Protein AF-A0A6I5CA03-F1 (afdb_monomer)

Mean predicted aligned error: 12.81 Å

Solvent-accessible surface area (backbone atoms only — not comparable to full-atom values): 10092 Å² total; per-residue (Å²): 131,86,70,69,49,75,46,80,47,76,53,91,91,43,45,35,36,42,37,42,28,64,64,43,80,39,74,43,97,69,76,87,62,71,42,74,46,70,60,47,32,41,37,29,36,58,37,79,89,78,72,41,78,41,85,72,49,62,49,60,64,62,53,50,51,53,51,32,63,66,67,71,47,54,70,70,59,46,49,73,70,71,45,64,59,92,66,56,54,62,50,55,77,68,43,54,72,65,63,46,48,59,50,52,32,66,69,70,59,40,55,67,54,54,52,50,50,51,54,50,52,52,50,50,53,52,50,56,49,52,48,24,52,51,39,46,51,50,50,57,51,49,54,54,50,32,70,74,53,42,94,78,36,69,80,79,99,71,57,62,69,47,93,58,44,70,60,53,64,75,74,74

Foldseek 3Di:
DFDKDWDFDAFPNWTKIKIKGDWDWDADPDDGDTDIDHIWIWMWTQDPVVRDIDTDDTDPVVVQVVVCVRQVHHPVLCCQPVVDPPPNVVVQVVDDPVVVVVNVCNNVVVVVVVVVVVVVVVVVVVVLVVQLVVLVVLVVVLVVVCVVCPPVDDQDPDHRSPPCSVVRSVVD

Radius of gyration: 33.6 Å; Cα contacts (8 Å, |Δi|>4): 175; chains: 1; bounding box: 64×42×106 Å

Sequence (172 aa):
TRTQVTLDVTVAGRRLEITRLPPWERPKKRGTGTTVDKAQTWLREYDATAGAWKDLSRSHQEIGEEITQLLGMSREQFCQVVLLPQGEFARFLRADAEARGKLLGRLFDTQRFADVERRLADRRRATEAQVREGDAALLADAHRMQQAAGDAMELPALAPGDPDLAEAVLTA

Structure (mmCIF, N/CA/C/O backbone):
data_AF-A0A6I5CA03-F1
#
_entry.id   AF-A0A6I5CA03-F1
#
loop_
_atom_site.group_PDB
_atom_site.id
_atom_site.type_symbol
_atom_site.label_atom_id
_atom_site.label_alt_id
_atom_site.label_comp_id
_atom_site.label_asym_id
_atom_site.label_entity_id
_atom_site.label_seq_id
_atom_site.pdbx_PDB_ins_code
_atom_site.Cartn_x
_atom_site.Cartn_y
_atom_site.Cartn_z
_atom_site.occupancy
_atom_site.B_iso_or_equiv
_atom_site.auth_seq_id
_atom_site.auth_comp_id
_atom_site.auth_asym_id
_atom_site.auth_atom_id
_atom_site.pdbx_PDB_model_num
ATOM 1 N N . THR A 1 1 ? -18.493 6.222 32.888 1.00 69.00 1 THR A N 1
ATOM 2 C CA . THR A 1 1 ? -18.517 5.076 31.955 1.00 69.00 1 THR A CA 1
ATOM 3 C C . THR A 1 1 ? -17.205 5.042 31.210 1.00 69.00 1 THR A C 1
ATOM 5 O O . THR A 1 1 ? -16.731 6.110 30.843 1.00 69.00 1 THR A O 1
ATOM 8 N N . ARG A 1 2 ? -16.574 3.875 31.052 1.00 84.50 2 ARG A N 1
ATOM 9 C CA . ARG A 1 2 ? -15.318 3.766 30.295 1.00 84.50 2 ARG A CA 1
ATOM 10 C C . ARG A 1 2 ? -15.613 3.995 28.810 1.00 84.50 2 ARG A C 1
ATOM 12 O O . ARG A 1 2 ? -16.530 3.373 28.283 1.00 84.50 2 ARG A O 1
ATOM 19 N N . THR A 1 3 ? -14.865 4.880 28.157 1.00 92.75 3 THR A N 1
ATOM 20 C CA . THR A 1 3 ? -14.988 5.104 26.710 1.00 92.75 3 THR A CA 1
ATOM 21 C C . THR A 1 3 ? -14.532 3.854 25.966 1.00 92.75 3 THR A C 1
ATOM 23 O O . THR A 1 3 ? -13.472 3.310 26.276 1.00 92.75 3 THR A O 1
ATOM 26 N N . GLN A 1 4 ? -15.316 3.397 24.995 1.00 94.94 4 GLN A N 1
ATOM 27 C CA . GLN A 1 4 ? -14.945 2.307 24.096 1.00 94.94 4 GLN A CA 1
ATOM 28 C C . GLN A 1 4 ? -15.594 2.506 22.727 1.00 94.94 4 GLN A C 1
ATOM 30 O O . GLN A 1 4 ? -16.654 3.123 22.628 1.00 94.94 4 GLN A O 1
ATOM 35 N N . VAL A 1 5 ? -14.959 1.964 21.693 1.00 96.50 5 VAL A N 1
ATOM 36 C CA . VAL A 1 5 ? -15.498 1.887 20.332 1.00 96.50 5 VAL A CA 1
ATOM 37 C C . VAL A 1 5 ? -15.447 0.430 19.897 1.00 96.50 5 VAL A C 1
ATOM 39 O O . VAL A 1 5 ? -14.405 -0.209 20.044 1.00 96.50 5 VAL A O 1
ATOM 42 N N . THR A 1 6 ? -16.552 -0.070 19.355 1.00 97.06 6 THR A N 1
ATOM 43 C CA . THR A 1 6 ? -16.668 -1.425 18.810 1.00 97.06 6 THR A CA 1
ATOM 44 C C . THR A 1 6 ? -17.137 -1.320 17.365 1.00 97.06 6 THR A C 1
ATOM 46 O O . THR A 1 6 ? -18.104 -0.615 17.082 1.00 97.06 6 THR A O 1
ATOM 49 N N . LEU A 1 7 ? -16.428 -1.989 16.462 1.00 96.44 7 LEU A N 1
ATOM 50 C CA . LEU A 1 7 ? -16.714 -2.044 15.033 1.00 96.44 7 LEU A CA 1
ATOM 51 C C . LEU A 1 7 ? -16.967 -3.500 14.636 1.00 96.44 7 LEU A C 1
ATOM 53 O O . LEU A 1 7 ? -16.054 -4.311 14.754 1.00 96.44 7 LEU A O 1
ATOM 57 N N . ASP A 1 8 ? -18.172 -3.802 14.152 1.00 97.06 8 ASP A N 1
ATOM 58 C CA . ASP A 1 8 ? -18.504 -5.047 13.441 1.00 97.06 8 ASP A CA 1
ATOM 59 C C . ASP A 1 8 ? -18.352 -4.781 11.938 1.00 97.06 8 ASP A C 1
ATOM 61 O O . ASP A 1 8 ? -18.950 -3.842 11.404 1.00 97.06 8 ASP A O 1
ATOM 65 N N . VAL A 1 9 ? -17.493 -5.546 11.270 1.00 94.94 9 VAL A N 1
ATOM 66 C CA . VAL A 1 9 ? -17.139 -5.349 9.862 1.00 94.94 9 VAL A CA 1
ATOM 67 C C . VAL A 1 9 ? -16.988 -6.686 9.154 1.00 94.94 9 VAL A C 1
ATOM 69 O O . VAL A 1 9 ? -16.476 -7.648 9.715 1.00 94.94 9 VAL A O 1
ATOM 72 N N . THR A 1 10 ? -17.400 -6.744 7.889 1.00 96.06 10 THR A N 1
ATOM 73 C CA . THR A 1 10 ? -17.078 -7.869 7.004 1.00 96.06 10 THR A CA 1
ATOM 74 C C . THR A 1 10 ? -16.069 -7.420 5.958 1.00 96.06 10 THR A C 1
ATOM 76 O O . THR A 1 10 ? -16.327 -6.477 5.214 1.00 96.06 10 THR A O 1
ATOM 79 N N . VAL A 1 11 ? -14.916 -8.084 5.906 1.00 92.75 11 VAL A N 1
ATOM 80 C CA . VAL A 1 11 ? -13.814 -7.778 4.985 1.00 92.75 11 VAL A CA 1
ATOM 81 C C . VAL A 1 11 ? -13.178 -9.077 4.507 1.00 92.75 11 VAL A C 1
ATOM 83 O O . VAL A 1 11 ? -13.014 -10.009 5.287 1.00 92.75 11 VAL A O 1
ATOM 86 N N . ALA A 1 12 ? -12.867 -9.164 3.211 1.00 89.44 12 ALA A N 1
ATOM 87 C CA . ALA A 1 12 ? -12.286 -10.362 2.595 1.00 89.44 12 ALA A CA 1
ATOM 88 C C . ALA A 1 12 ? -13.046 -11.671 2.933 1.00 89.44 12 ALA A C 1
ATOM 90 O O . ALA A 1 12 ? -12.443 -12.719 3.141 1.00 89.44 12 ALA A O 1
ATOM 91 N N . GLY A 1 13 ? -14.382 -11.602 3.029 1.00 93.06 13 GLY A N 1
ATOM 92 C CA . GLY A 1 13 ? -15.242 -12.748 3.361 1.00 93.06 13 GLY A CA 1
ATOM 93 C C . GLY A 1 13 ? -15.278 -13.140 4.844 1.00 93.06 13 GLY A C 1
ATOM 94 O O . GLY A 1 13 ? -15.989 -14.077 5.197 1.00 93.06 13 GLY A O 1
ATOM 95 N N . ARG A 1 14 ? -14.564 -12.424 5.719 1.00 95.50 14 ARG A N 1
ATOM 96 C CA . ARG A 1 14 ? -14.507 -12.670 7.165 1.00 95.50 14 ARG A CA 1
ATOM 97 C C . ARG A 1 14 ? -15.292 -11.606 7.911 1.00 95.50 14 ARG A C 1
ATOM 99 O O . ARG A 1 14 ? -15.136 -10.418 7.627 1.00 95.50 14 ARG A O 1
ATOM 106 N N . ARG A 1 15 ? -16.120 -12.013 8.874 1.00 97.56 15 ARG A N 1
ATOM 107 C CA . ARG A 1 15 ? -16.852 -11.090 9.749 1.00 97.56 15 ARG A CA 1
ATOM 108 C C . ARG A 1 15 ? -16.113 -10.951 11.073 1.00 97.56 15 ARG A C 1
ATOM 110 O O . ARG A 1 15 ? -15.957 -11.922 11.808 1.00 97.56 15 ARG A O 1
ATOM 117 N N . LEU A 1 16 ? -15.656 -9.742 11.358 1.00 98.00 16 LEU A N 1
ATOM 118 C CA . LEU A 1 16 ? -14.767 -9.411 12.460 1.00 98.00 16 LEU A CA 1
ATOM 119 C C . LEU A 1 16 ? -15.413 -8.375 13.375 1.00 98.00 16 LEU A C 1
ATOM 121 O O . LEU A 1 16 ? -16.121 -7.482 12.919 1.00 98.00 16 LEU A O 1
ATOM 125 N N . GLU A 1 17 ? -15.097 -8.456 14.661 1.00 98.19 17 GLU A N 1
ATOM 126 C CA . GLU A 1 17 ? -15.421 -7.429 15.638 1.00 98.19 17 GLU A CA 1
ATOM 127 C C . GLU A 1 17 ? -14.135 -6.907 16.278 1.00 98.19 17 GLU A C 1
ATOM 129 O O . GLU A 1 17 ? -13.343 -7.662 16.849 1.00 98.19 17 GLU A O 1
ATOM 134 N N . ILE A 1 18 ? -13.932 -5.596 16.183 1.00 97.88 18 ILE A N 1
ATOM 135 C CA . ILE A 1 18 ? -12.768 -4.902 16.725 1.00 97.88 18 ILE A CA 1
ATOM 136 C C . ILE A 1 18 ? -13.255 -3.973 17.825 1.00 97.88 18 ILE A C 1
ATOM 138 O O . ILE A 1 18 ? -14.008 -3.036 17.565 1.00 97.88 18 ILE A O 1
ATOM 142 N N . THR A 1 19 ? -12.783 -4.185 19.048 1.00 97.75 19 THR A N 1
ATOM 143 C CA . THR A 1 19 ? -13.072 -3.294 20.176 1.00 97.75 19 THR A CA 1
ATOM 144 C C . THR A 1 19 ? -11.800 -2.573 20.599 1.00 97.75 19 THR A C 1
ATOM 146 O O . THR A 1 19 ? -10.769 -3.204 20.836 1.00 97.75 19 THR A O 1
ATOM 149 N N . ARG A 1 20 ? -11.857 -1.244 20.723 1.00 96.56 20 ARG A N 1
ATOM 150 C CA . ARG A 1 20 ? -10.762 -0.404 21.224 1.00 96.56 20 ARG A CA 1
ATOM 151 C C . ARG A 1 20 ? -11.216 0.398 22.428 1.00 96.56 20 ARG A C 1
ATOM 153 O O . ARG A 1 20 ? -12.235 1.085 22.394 1.00 96.56 20 ARG A O 1
ATOM 160 N N . LEU A 1 21 ? -10.404 0.343 23.476 1.00 95.62 21 LEU A N 1
ATOM 161 C CA . LEU A 1 21 ? -10.588 1.123 24.686 1.00 95.62 21 LEU A CA 1
ATOM 162 C C . LEU A 1 21 ? -9.360 2.023 24.860 1.00 95.62 21 LEU A C 1
ATOM 164 O O . LEU A 1 21 ? -8.256 1.486 25.000 1.00 95.62 21 LEU A O 1
ATOM 168 N N . PRO A 1 22 ? -9.505 3.361 24.850 1.00 94.88 22 PRO A N 1
ATOM 169 C CA . PRO A 1 22 ? -8.417 4.263 25.208 1.00 94.88 22 PRO A CA 1
ATOM 170 C C . PRO A 1 22 ? -7.965 4.050 26.665 1.00 94.88 22 PRO A C 1
ATOM 172 O O . PRO A 1 22 ? -8.675 3.411 27.458 1.00 94.88 22 PRO A O 1
ATOM 175 N N . PRO A 1 23 ? -6.780 4.570 27.036 1.00 93.38 23 PRO A N 1
ATOM 176 C CA . PRO A 1 23 ? -6.373 4.608 28.431 1.00 93.38 23 PRO A CA 1
ATOM 177 C C . PRO A 1 23 ? -7.376 5.430 29.247 1.00 93.38 23 PRO A C 1
ATOM 179 O O . PRO A 1 23 ? -7.924 6.422 28.764 1.00 93.38 23 PRO A O 1
ATOM 182 N N . TRP A 1 24 ? -7.639 4.995 30.476 1.00 91.88 24 TRP A N 1
ATOM 183 C CA . TRP A 1 24 ? -8.657 5.603 31.328 1.00 91.88 24 TRP A CA 1
ATOM 184 C C . TRP A 1 24 ? -8.165 5.733 32.765 1.00 91.88 24 TRP A C 1
ATOM 186 O O . TRP A 1 24 ? -7.704 4.762 33.363 1.00 91.88 24 TRP A O 1
ATOM 196 N N . GLU A 1 25 ? -8.292 6.931 33.329 1.00 91.38 25 GLU A N 1
ATOM 197 C CA . GLU A 1 25 ? -8.078 7.153 34.753 1.00 91.38 25 GLU A CA 1
ATOM 198 C C . GLU A 1 25 ? -9.302 6.719 35.548 1.00 91.38 25 GLU A C 1
ATOM 200 O O . GLU A 1 25 ? -10.404 7.244 35.377 1.00 91.38 25 GLU A O 1
ATOM 205 N N . ARG A 1 26 ? -9.092 5.778 36.465 1.00 88.69 26 ARG A N 1
ATOM 206 C CA . ARG A 1 26 ? -10.121 5.340 37.403 1.00 88.69 26 ARG A CA 1
ATOM 207 C C . ARG A 1 26 ? -9.662 5.505 38.847 1.00 88.69 26 ARG A C 1
ATOM 209 O O . ARG A 1 26 ? -8.467 5.406 39.128 1.00 88.69 26 ARG A O 1
ATOM 216 N N . PRO A 1 27 ? -10.587 5.672 39.800 1.00 89.50 27 PRO A N 1
ATOM 217 C CA . PRO A 1 27 ? -10.259 5.584 41.216 1.00 89.50 27 PRO A CA 1
ATOM 218 C C . PRO A 1 27 ? -9.587 4.247 41.562 1.00 89.50 27 PRO A C 1
ATOM 220 O O . PRO A 1 27 ? -9.916 3.186 41.006 1.00 89.50 27 PRO A O 1
ATOM 223 N N . LYS A 1 28 ? -8.628 4.281 42.491 1.00 89.38 28 LYS A N 1
ATOM 224 C CA . LYS A 1 28 ? -8.001 3.059 43.006 1.00 89.38 28 LYS A CA 1
ATOM 225 C C . LYS A 1 28 ? -9.034 2.203 43.747 1.00 89.38 28 LYS A C 1
ATOM 227 O O . LYS A 1 28 ? -9.930 2.716 44.404 1.00 89.38 28 LYS A O 1
ATOM 232 N N . LYS A 1 29 ? -8.880 0.872 43.680 1.00 85.44 29 LYS A N 1
ATOM 233 C CA . LYS A 1 29 ? -9.729 -0.065 44.448 1.00 85.44 29 LYS A CA 1
ATOM 234 C C . LYS A 1 29 ? -9.479 0.024 45.963 1.00 85.44 29 LYS A C 1
ATOM 236 O O . LYS A 1 29 ? -10.330 -0.392 46.737 1.00 85.44 29 LYS A O 1
ATOM 241 N N . ARG A 1 30 ? -8.298 0.500 46.374 1.00 87.38 30 ARG A N 1
ATOM 242 C CA . ARG A 1 30 ? -7.876 0.699 47.769 1.00 87.38 30 ARG A CA 1
ATOM 243 C C . ARG A 1 30 ? -7.029 1.973 47.866 1.00 87.38 30 ARG A C 1
ATOM 245 O O . ARG A 1 30 ? -6.184 2.193 46.997 1.00 87.38 30 ARG A O 1
ATOM 252 N N . GLY A 1 31 ? -7.227 2.757 48.926 1.00 88.56 31 GLY A N 1
ATOM 253 C CA . GLY A 1 31 ? -6.544 4.038 49.153 1.00 88.56 31 GLY A CA 1
ATOM 254 C C . GLY A 1 31 ? -7.160 5.220 48.392 1.00 88.56 31 GLY A C 1
ATOM 255 O O . GLY A 1 31 ? -8.192 5.077 47.741 1.00 88.56 31 GLY A O 1
ATOM 256 N N . THR A 1 32 ? -6.522 6.389 48.484 1.00 85.56 32 THR A N 1
ATOM 257 C CA . THR A 1 32 ? -6.929 7.626 47.796 1.00 85.56 32 THR A CA 1
ATOM 258 C C . THR A 1 32 ? -6.177 7.815 46.466 1.00 85.56 32 THR A C 1
ATOM 260 O O . THR A 1 32 ? -5.080 7.282 46.259 1.00 85.56 32 THR A O 1
ATOM 263 N N . GLY A 1 33 ? -6.781 8.560 45.534 1.00 91.00 33 GLY A N 1
ATOM 264 C CA . GLY A 1 33 ? -6.214 8.882 44.216 1.00 91.00 33 GLY A CA 1
ATOM 265 C C . GLY A 1 33 ? -6.685 7.986 43.060 1.00 91.00 33 GLY A C 1
ATOM 266 O O . GLY A 1 33 ? -7.539 7.108 43.219 1.00 91.00 33 GLY A O 1
ATOM 267 N N . THR A 1 34 ? -6.116 8.219 41.874 1.00 92.19 34 THR A N 1
ATOM 268 C CA . THR A 1 34 ? -6.460 7.535 40.616 1.00 92.19 34 THR A CA 1
ATOM 269 C C . THR A 1 34 ? -5.364 6.561 40.166 1.00 92.19 34 THR A C 1
ATOM 271 O O . THR A 1 34 ? -4.236 6.561 40.664 1.00 92.19 34 THR A O 1
ATOM 274 N N . THR A 1 35 ? -5.716 5.652 39.262 1.00 92.00 35 THR A N 1
ATOM 275 C CA . THR A 1 35 ? -4.806 4.749 38.554 1.00 92.00 35 THR A CA 1
ATOM 276 C C . THR A 1 35 ? -5.215 4.679 37.086 1.00 92.00 35 THR A C 1
ATOM 278 O O . THR A 1 35 ? -6.398 4.809 36.767 1.00 92.00 35 THR A O 1
ATOM 281 N N . VAL A 1 36 ? -4.239 4.4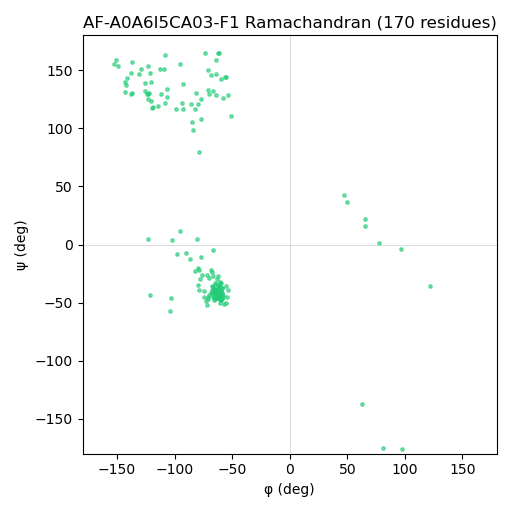97 36.198 1.00 91.69 36 VAL A N 1
ATOM 282 C CA . VAL A 1 36 ? -4.465 4.431 34.753 1.00 91.69 36 VAL A CA 1
ATOM 283 C C . VAL A 1 36 ? -4.662 2.978 34.343 1.00 91.69 36 VAL A C 1
ATOM 285 O O . VAL A 1 36 ? -3.740 2.165 34.431 1.00 91.69 36 VAL A O 1
ATOM 288 N N . ASP A 1 37 ? -5.846 2.663 33.837 1.00 91.00 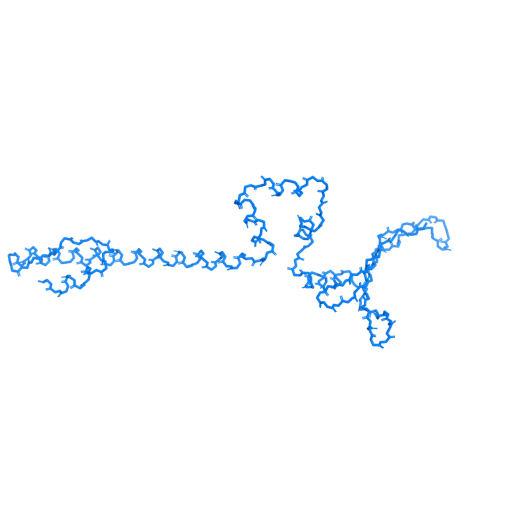37 ASP A N 1
ATOM 289 C CA . ASP A 1 37 ? -6.048 1.456 33.052 1.00 91.00 37 ASP A CA 1
ATOM 290 C C . ASP A 1 37 ? -5.474 1.700 31.649 1.00 91.00 37 ASP A C 1
ATOM 292 O O . ASP A 1 37 ? -5.832 2.668 30.973 1.00 91.00 37 ASP A O 1
ATOM 296 N N . LYS A 1 38 ? -4.564 0.826 31.205 1.00 93.12 38 LYS A N 1
ATOM 297 C CA . LYS A 1 38 ? -3.940 0.925 29.877 1.00 93.12 38 LYS A CA 1
ATOM 298 C C . LYS A 1 38 ? -4.972 0.754 28.757 1.00 93.12 38 LYS A C 1
ATOM 300 O O . LYS A 1 38 ? -6.033 0.148 28.946 1.00 93.12 38 LYS A O 1
ATOM 305 N N . ALA A 1 39 ? -4.612 1.252 27.575 1.00 94.94 39 ALA A N 1
ATOM 306 C CA . ALA A 1 39 ? -5.363 0.998 26.355 1.00 94.94 39 ALA A CA 1
ATOM 307 C C . ALA A 1 39 ? -5.507 -0.511 26.110 1.00 94.94 39 ALA A C 1
ATOM 309 O O . ALA A 1 39 ? -4.596 -1.286 26.407 1.00 94.94 39 ALA A O 1
ATOM 310 N N . GLN A 1 40 ? -6.652 -0.922 25.574 1.00 95.94 40 GLN A N 1
ATOM 311 C CA . GLN A 1 40 ? -6.924 -2.315 25.228 1.00 95.94 40 GLN A CA 1
ATOM 312 C C . GLN A 1 40 ? -7.470 -2.396 23.807 1.00 95.94 40 GLN A C 1
ATOM 314 O O . GLN A 1 40 ? -8.150 -1.487 23.327 1.00 95.94 40 GLN A O 1
ATOM 319 N N . THR A 1 41 ? -7.138 -3.477 23.113 1.00 97.69 41 THR A N 1
ATOM 320 C CA . THR A 1 41 ? -7.658 -3.782 21.781 1.00 97.69 41 THR A CA 1
ATOM 321 C C . THR A 1 41 ? -8.001 -5.256 21.744 1.00 97.69 41 THR A C 1
ATOM 323 O O . THR A 1 41 ? -7.183 -6.069 22.161 1.00 97.69 41 THR A O 1
ATOM 326 N N . TRP A 1 42 ? -9.200 -5.588 21.287 1.00 98.00 42 TRP A N 1
ATOM 327 C CA . TRP A 1 42 ? -9.674 -6.961 21.161 1.00 98.00 42 TRP A CA 1
ATOM 328 C C . TRP A 1 42 ? -10.143 -7.194 19.732 1.00 98.00 42 TRP A C 1
ATOM 330 O O . TRP A 1 42 ? -10.786 -6.318 19.150 1.00 98.00 42 TRP A O 1
ATOM 340 N N . LEU A 1 43 ? -9.819 -8.365 19.197 1.00 98.25 43 LEU A N 1
ATOM 341 C CA . LEU A 1 43 ? -10.264 -8.833 17.894 1.00 98.25 43 LEU A CA 1
ATOM 342 C C . LEU A 1 43 ? -10.987 -10.164 18.068 1.00 98.25 43 LEU A C 1
ATOM 344 O O . LEU A 1 43 ? -10.449 -11.088 18.687 1.00 98.25 43 LEU A O 1
ATOM 348 N N . ARG A 1 44 ? -12.188 -10.254 17.502 1.00 98.25 44 ARG A N 1
ATOM 349 C CA . ARG A 1 44 ? -12.997 -11.472 17.449 1.00 98.25 44 ARG A CA 1
ATOM 350 C C . ARG A 1 44 ? -13.445 -11.729 16.019 1.00 98.25 44 ARG A C 1
ATOM 352 O O . ARG A 1 44 ? -13.621 -10.788 15.252 1.00 98.25 44 ARG A O 1
ATOM 359 N N . GLU A 1 45 ? -13.652 -12.989 15.677 1.00 98.00 45 GLU A N 1
ATOM 360 C CA . GLU A 1 45 ? -14.203 -13.411 14.389 1.00 98.00 45 GLU A CA 1
ATOM 361 C C . GLU A 1 45 ? -15.489 -14.196 14.607 1.00 98.00 45 GLU A C 1
ATOM 363 O O . GLU A 1 45 ? -15.605 -14.967 15.562 1.00 98.00 45 GLU A O 1
ATOM 368 N N . TYR A 1 46 ? -16.477 -13.957 13.752 1.00 98.00 46 TYR A N 1
ATOM 369 C CA . TYR A 1 46 ? -17.750 -14.649 13.823 1.00 98.00 46 TYR A CA 1
ATOM 370 C C . TYR A 1 46 ? -17.636 -16.013 13.144 1.00 98.00 46 TYR A C 1
ATOM 372 O O . TYR A 1 46 ? -17.425 -16.106 11.935 1.00 98.00 46 TYR A O 1
ATOM 380 N N . ASP A 1 47 ? -17.810 -17.070 13.928 1.00 96.12 47 ASP A N 1
ATOM 381 C CA . ASP A 1 47 ? -17.911 -18.434 13.436 1.00 96.12 47 ASP A CA 1
ATOM 382 C C . ASP A 1 47 ? -19.365 -18.700 13.025 1.00 96.12 47 ASP A C 1
ATOM 384 O O . ASP A 1 47 ? -20.251 -18.863 13.867 1.00 96.12 47 ASP A O 1
ATOM 388 N N . ALA A 1 48 ? -19.615 -18.731 11.714 1.00 92.94 48 ALA A N 1
ATOM 389 C CA . ALA A 1 48 ? -20.950 -18.964 11.169 1.00 92.94 48 ALA A CA 1
ATOM 390 C C . ALA A 1 48 ? -21.477 -20.383 11.449 1.00 92.94 48 ALA A C 1
ATOM 392 O O . ALA A 1 48 ? -22.688 -20.570 11.538 1.00 92.94 48 ALA A O 1
ATOM 393 N N . THR A 1 49 ? -20.591 -21.371 11.615 1.00 93.94 49 THR A N 1
ATOM 394 C CA . THR A 1 49 ? -20.971 -22.752 11.950 1.00 93.94 49 THR A CA 1
ATOM 395 C C . THR A 1 49 ? -21.391 -22.897 13.409 1.00 93.94 49 THR A C 1
ATOM 397 O O . THR A 1 49 ? -22.369 -23.583 13.696 1.00 93.94 49 THR A O 1
ATOM 400 N N . ALA A 1 50 ? -20.692 -22.231 14.328 1.00 93.44 50 ALA A N 1
ATOM 401 C CA . ALA A 1 50 ? -21.027 -22.228 15.751 1.00 93.44 50 ALA A CA 1
ATOM 402 C C . ALA A 1 50 ? -22.057 -21.148 16.133 1.00 93.44 50 ALA A C 1
ATOM 404 O O . ALA A 1 50 ? -22.572 -21.154 17.251 1.00 93.44 50 ALA A O 1
ATOM 405 N N . GLY A 1 51 ? -22.337 -20.199 15.234 1.00 95.25 51 GLY A N 1
ATOM 406 C CA . GLY A 1 51 ? -23.217 -19.058 15.482 1.00 95.25 51 GLY A CA 1
ATOM 407 C C . GLY A 1 51 ? -22.685 -18.087 16.544 1.00 95.25 51 GLY A C 1
ATOM 408 O O . GLY A 1 51 ? -23.471 -17.360 17.154 1.00 95.25 51 GLY A O 1
ATOM 409 N N . ALA A 1 52 ? -21.372 -18.079 16.793 1.00 96.25 52 ALA A N 1
ATOM 410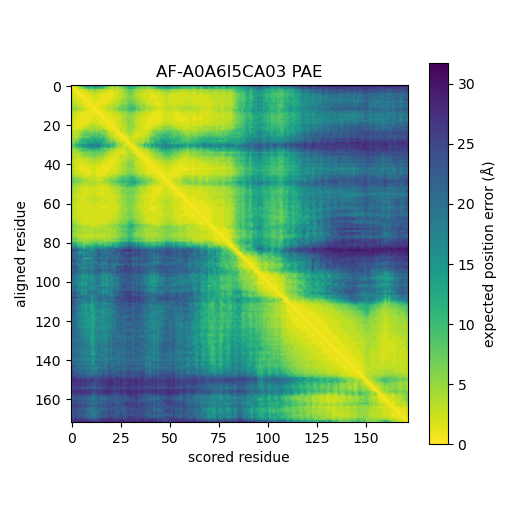 C CA . ALA A 1 52 ? -20.761 -17.426 17.948 1.00 96.25 52 ALA A CA 1
ATOM 411 C C . ALA A 1 52 ? -19.484 -16.654 17.590 1.00 96.25 52 ALA A C 1
ATOM 413 O O . ALA A 1 52 ? -18.802 -16.943 16.610 1.00 96.25 52 ALA A O 1
ATOM 414 N N . TRP A 1 53 ? -19.137 -15.675 18.427 1.00 97.00 53 TRP A N 1
ATOM 415 C CA . TRP A 1 53 ? -17.873 -14.949 18.319 1.00 97.00 53 TRP A CA 1
ATOM 416 C C . TRP A 1 53 ? -16.730 -15.742 18.952 1.00 97.00 53 TRP A C 1
ATOM 418 O O . TRP A 1 53 ? -16.819 -16.158 20.108 1.00 97.00 53 TRP A O 1
ATOM 428 N N . LYS A 1 54 ? -15.632 -15.880 18.213 1.00 97.06 54 LYS A N 1
ATOM 429 C CA . LYS A 1 54 ? -14.383 -16.495 18.654 1.00 97.06 54 LYS A CA 1
ATOM 430 C C . LYS A 1 54 ? -13.320 -15.419 18.874 1.00 97.06 54 LYS A C 1
ATOM 432 O O . LYS A 1 54 ? -13.052 -14.624 17.976 1.00 97.06 54 LYS A O 1
ATOM 437 N N . ASP A 1 55 ? -12.698 -15.405 20.051 1.00 96.94 55 ASP A N 1
ATOM 438 C CA . ASP A 1 55 ? -11.562 -14.521 20.345 1.00 96.94 55 ASP A CA 1
ATOM 439 C C . ASP A 1 55 ? -10.364 -14.879 19.445 1.00 96.94 55 ASP A C 1
ATOM 441 O O . ASP A 1 55 ? -9.963 -16.043 19.381 1.00 96.94 55 ASP A O 1
ATOM 445 N N . LEU A 1 56 ? -9.787 -13.879 18.768 1.00 96.56 56 LEU A N 1
ATOM 446 C CA . LEU A 1 56 ? -8.595 -14.042 17.928 1.00 96.56 56 LEU A CA 1
ATOM 447 C C . LEU A 1 56 ? -7.335 -13.493 18.597 1.00 96.56 56 LEU A C 1
ATOM 449 O O . LEU A 1 56 ? -6.368 -14.223 18.780 1.00 96.56 56 LEU A O 1
ATOM 453 N N . SER A 1 57 ? -7.330 -12.210 18.970 1.00 97.25 57 SER A N 1
ATOM 454 C CA . SER A 1 57 ? -6.164 -11.582 19.602 1.00 97.25 57 SER A CA 1
ATOM 455 C C . SER A 1 57 ? -6.566 -10.444 20.541 1.00 97.25 57 SER A C 1
ATOM 457 O O . SER A 1 57 ? -7.657 -9.868 20.460 1.00 97.25 57 SER A O 1
ATOM 459 N N . ARG A 1 58 ? -5.652 -10.125 21.461 1.00 96.62 58 ARG A N 1
ATOM 460 C CA . ARG A 1 58 ? -5.702 -8.951 22.348 1.00 96.62 58 ARG A CA 1
ATOM 461 C C . ARG A 1 58 ? -4.459 -8.059 22.221 1.00 96.62 58 ARG A C 1
ATOM 463 O O . ARG A 1 58 ? -4.309 -7.099 22.978 1.00 96.62 58 ARG A O 1
ATOM 470 N N . SER A 1 59 ? -3.557 -8.380 21.292 1.00 96.31 59 SER A N 1
ATOM 471 C CA . SER A 1 59 ? -2.340 -7.614 21.019 1.00 96.31 59 SER A CA 1
ATOM 472 C C . SER A 1 59 ? -2.644 -6.492 20.033 1.00 96.31 59 SER A C 1
ATOM 474 O O . SER A 1 59 ? -3.084 -6.735 18.914 1.00 96.31 59 SER A O 1
ATOM 476 N N . HIS A 1 60 ? -2.402 -5.240 20.426 1.00 94.56 60 HIS A N 1
ATOM 477 C CA . HIS A 1 60 ? -2.667 -4.094 19.552 1.00 94.56 60 HIS A CA 1
ATOM 478 C C . HIS A 1 60 ? -1.884 -4.164 18.235 1.00 94.56 60 HIS A C 1
ATOM 480 O O . HIS A 1 60 ? -2.411 -3.778 17.193 1.00 94.56 60 HIS A O 1
ATOM 486 N N . GLN A 1 61 ? -0.642 -4.648 18.295 1.00 95.25 61 GLN A N 1
ATOM 487 C CA . GLN A 1 61 ? 0.239 -4.720 17.137 1.00 95.25 61 GLN A CA 1
ATOM 488 C C . GLN A 1 61 ? -0.209 -5.808 16.158 1.00 95.25 61 GLN A C 1
ATOM 490 O O . GLN A 1 61 ? -0.453 -5.491 15.000 1.0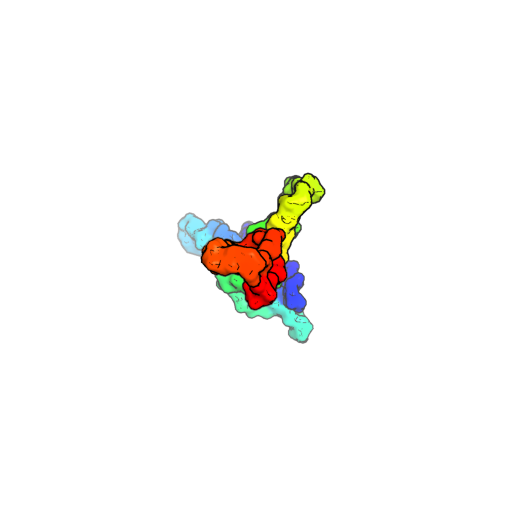0 95.25 61 GLN A O 1
ATOM 495 N N . GLU A 1 62 ? -0.418 -7.039 16.634 1.00 95.88 62 GLU A N 1
ATOM 496 C CA . GLU A 1 62 ? -0.893 -8.151 15.792 1.00 95.88 62 GLU A CA 1
ATOM 497 C C . GLU A 1 62 ? -2.229 -7.815 15.128 1.00 95.88 62 GLU A C 1
ATOM 499 O O . GLU A 1 62 ? -2.408 -8.026 13.936 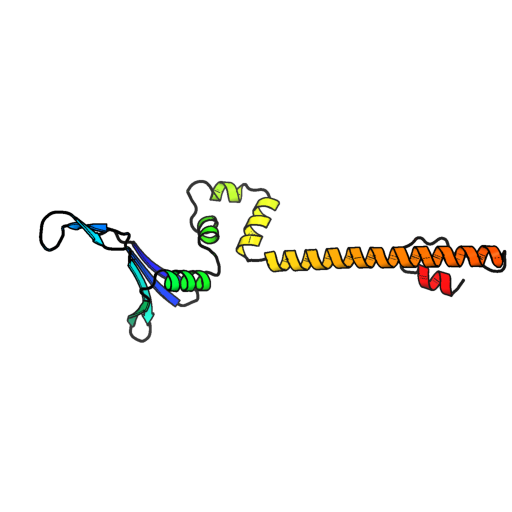1.00 95.88 62 GLU A O 1
ATOM 504 N N . ILE A 1 63 ? -3.159 -7.222 15.886 1.00 96.56 63 ILE A N 1
ATOM 505 C CA . ILE A 1 63 ? -4.453 -6.796 15.347 1.00 96.56 63 ILE A CA 1
ATOM 506 C C . ILE A 1 63 ? -4.255 -5.702 14.289 1.00 96.56 63 ILE A C 1
ATOM 508 O O . ILE A 1 63 ? -4.955 -5.686 13.284 1.00 96.56 63 ILE A O 1
ATOM 512 N N . GLY A 1 64 ? -3.318 -4.773 14.491 1.00 94.00 64 GLY A N 1
ATOM 513 C CA . GLY A 1 64 ? -2.991 -3.753 13.495 1.00 94.00 64 GLY A CA 1
ATOM 514 C C . GLY A 1 64 ? -2.446 -4.348 12.194 1.00 94.00 64 GLY A C 1
ATOM 515 O O . GLY A 1 64 ? -2.875 -3.939 11.115 1.00 94.00 64 GLY A O 1
ATOM 516 N N . GLU A 1 65 ? -1.542 -5.318 12.297 1.00 94.00 65 GLU A N 1
ATOM 517 C CA . GLU A 1 65 ? -0.946 -6.022 11.157 1.00 94.00 65 GLU A CA 1
ATOM 518 C C . GLU A 1 65 ? -1.994 -6.850 10.402 1.00 94.00 65 GLU A C 1
ATOM 520 O O . GLU A 1 65 ? -2.131 -6.684 9.191 1.00 94.00 65 GLU A O 1
ATOM 525 N N . GLU A 1 66 ? -2.809 -7.633 11.113 1.00 93.81 66 GLU A N 1
ATOM 526 C CA . GLU A 1 66 ? -3.918 -8.421 10.555 1.00 93.81 66 GLU A CA 1
ATOM 527 C C . GLU A 1 66 ? -4.894 -7.540 9.761 1.00 93.81 66 GLU A C 1
ATOM 529 O O . GLU A 1 66 ? -5.212 -7.815 8.603 1.00 93.81 66 GLU A O 1
ATOM 534 N N . ILE A 1 67 ? -5.345 -6.430 10.356 1.00 93.00 67 ILE A N 1
ATOM 535 C CA . ILE A 1 67 ? -6.281 -5.511 9.695 1.00 93.00 67 ILE A CA 1
ATOM 536 C C . ILE A 1 67 ? -5.633 -4.825 8.486 1.00 93.00 67 ILE A C 1
ATOM 538 O O . ILE A 1 67 ? -6.297 -4.635 7.469 1.00 93.00 67 ILE A O 1
ATOM 542 N N . THR A 1 68 ? -4.343 -4.489 8.559 1.00 90.69 68 THR A N 1
ATOM 543 C CA . THR A 1 68 ? -3.611 -3.899 7.425 1.00 90.69 68 THR A CA 1
ATOM 544 C C . THR A 1 68 ? -3.503 -4.888 6.265 1.00 90.69 68 THR A C 1
ATOM 546 O O . THR A 1 68 ? -3.731 -4.508 5.118 1.00 90.69 68 THR A O 1
ATOM 549 N N . GLN A 1 69 ? -3.212 -6.160 6.550 1.00 89.56 69 GLN A N 1
ATOM 550 C CA . GLN A 1 69 ? -3.154 -7.214 5.536 1.00 89.56 69 GLN A CA 1
ATOM 551 C C . GLN A 1 69 ? -4.525 -7.462 4.895 1.00 89.56 69 GLN A C 1
ATOM 553 O O . GLN A 1 69 ? -4.615 -7.538 3.672 1.00 89.56 69 GLN A O 1
ATOM 558 N N . LEU A 1 70 ? -5.595 -7.518 5.695 1.00 91.06 70 LEU A N 1
ATOM 559 C CA . LEU A 1 70 ? -6.961 -7.721 5.197 1.00 91.06 70 LEU A CA 1
ATOM 560 C C . LEU A 1 70 ? -7.466 -6.567 4.327 1.00 91.06 70 LEU A C 1
ATOM 562 O O . LEU A 1 70 ? -8.161 -6.803 3.341 1.00 91.06 70 LEU A O 1
ATOM 566 N N . LEU A 1 71 ? -7.142 -5.324 4.693 1.00 88.12 71 LEU A N 1
ATOM 567 C CA . LEU A 1 71 ? -7.516 -4.144 3.909 1.00 88.12 71 LEU A CA 1
ATOM 568 C C . LEU A 1 71 ? -6.602 -3.930 2.696 1.00 88.12 71 LEU A C 1
ATOM 570 O O . LEU A 1 71 ? -6.995 -3.235 1.761 1.00 88.12 71 LEU A O 1
ATOM 574 N N . GLY A 1 72 ? -5.387 -4.487 2.713 1.00 84.38 72 GLY A N 1
ATOM 575 C CA . GLY A 1 72 ? -4.385 -4.297 1.663 1.00 84.38 72 GLY A CA 1
ATOM 576 C C . GLY A 1 72 ? -3.871 -2.858 1.552 1.00 84.38 72 GLY A C 1
ATOM 577 O O . GLY A 1 72 ? -3.299 -2.489 0.529 1.00 84.38 72 GLY A O 1
ATOM 578 N N . MET A 1 73 ? -4.098 -2.027 2.572 1.00 77.50 73 MET A N 1
ATOM 579 C CA . MET A 1 73 ? -3.730 -0.612 2.577 1.00 77.50 73 MET A CA 1
ATOM 580 C C . MET A 1 73 ? -3.480 -0.101 3.997 1.00 77.50 73 MET A C 1
ATOM 582 O O . MET A 1 73 ? -4.012 -0.631 4.974 1.00 77.50 73 MET A O 1
ATOM 586 N N . SER A 1 74 ? -2.678 0.957 4.114 1.00 81.19 74 SER A N 1
ATOM 587 C CA . SER A 1 74 ? -2.371 1.618 5.380 1.00 81.19 74 SER A CA 1
ATOM 588 C C . SER A 1 74 ? -3.547 2.446 5.905 1.00 81.19 74 SER A C 1
ATOM 590 O O . SER A 1 74 ? -4.471 2.813 5.174 1.00 81.19 74 SER A O 1
ATOM 592 N N . ARG A 1 75 ? -3.477 2.823 7.188 1.00 80.62 75 ARG A N 1
ATOM 593 C CA . ARG A 1 75 ? -4.425 3.758 7.813 1.00 80.62 75 ARG A CA 1
ATOM 594 C C . ARG A 1 75 ? -4.514 5.072 7.038 1.00 80.62 75 ARG A C 1
ATOM 596 O O . ARG A 1 75 ? -5.608 5.582 6.831 1.00 80.62 75 ARG A O 1
ATOM 603 N N . GLU A 1 76 ? -3.377 5.638 6.643 1.00 74.25 76 GLU A N 1
ATOM 604 C CA . GLU A 1 76 ? -3.323 6.906 5.913 1.00 74.25 76 GLU A CA 1
ATOM 605 C C . GLU A 1 76 ? -4.047 6.799 4.566 1.00 74.25 76 GLU A C 1
ATOM 607 O O . GLU A 1 76 ? -4.815 7.696 4.227 1.00 74.25 76 GLU A O 1
ATOM 612 N N . GLN A 1 77 ? -3.856 5.694 3.835 1.00 71.75 77 GLN A N 1
ATOM 613 C CA . GLN A 1 77 ? -4.557 5.422 2.575 1.00 71.75 77 GLN A CA 1
ATOM 614 C C . GLN A 1 77 ? -6.063 5.247 2.808 1.00 71.75 77 GLN A C 1
ATOM 616 O O . GLN A 1 77 ? -6.867 5.889 2.135 1.00 71.75 77 GLN A O 1
ATOM 621 N N . PHE A 1 78 ? -6.454 4.459 3.813 1.00 77.81 78 PHE A N 1
ATOM 622 C CA . PHE A 1 78 ? -7.859 4.266 4.175 1.00 77.81 78 PHE A CA 1
ATOM 623 C C . PHE A 1 78 ? -8.547 5.595 4.529 1.00 77.81 78 PHE A C 1
ATOM 625 O O . PHE A 1 78 ? -9.638 5.892 4.040 1.00 77.81 78 PHE A O 1
ATOM 632 N N . CYS A 1 79 ? -7.896 6.440 5.334 1.00 73.44 79 CYS A N 1
ATOM 633 C CA . CYS A 1 79 ? -8.436 7.734 5.749 1.00 73.44 79 CYS A CA 1
ATOM 634 C C . CYS A 1 79 ? -8.535 8.767 4.619 1.00 73.44 79 CYS A C 1
ATOM 636 O O . CYS A 1 79 ? -9.283 9.725 4.755 1.00 73.44 79 CYS A O 1
ATOM 638 N N . GLN A 1 80 ? -7.773 8.620 3.536 1.00 64.56 80 GLN A N 1
ATOM 639 C CA . GLN A 1 80 ? -7.861 9.517 2.378 1.00 64.56 80 GLN A CA 1
ATOM 640 C C . GLN A 1 80 ? -9.041 9.178 1.461 1.00 64.56 80 GLN A C 1
ATOM 642 O O . GLN A 1 80 ? -9.445 10.005 0.647 1.00 64.56 80 GLN A O 1
ATOM 647 N N . VAL A 1 81 ? -9.551 7.952 1.556 1.00 61.09 81 VAL A N 1
ATOM 648 C CA . VAL A 1 81 ? -10.369 7.342 0.503 1.00 61.09 81 VAL A CA 1
ATOM 649 C C . VAL A 1 81 ? -11.741 6.953 1.031 1.00 61.09 81 VAL A C 1
ATOM 651 O O . VAL A 1 81 ? -12.743 7.172 0.358 1.00 61.09 81 VAL A O 1
ATOM 654 N N . VAL A 1 82 ? -11.784 6.368 2.228 1.00 64.69 82 VAL A N 1
ATOM 655 C CA . VAL A 1 82 ? -12.993 5.775 2.812 1.00 64.69 82 VAL A CA 1
ATOM 656 C C . VAL A 1 82 ? -13.592 6.691 3.870 1.00 64.69 82 VAL A C 1
ATOM 658 O O . VAL A 1 82 ? -14.794 6.953 3.861 1.00 64.69 82 VAL A O 1
ATOM 661 N N . LEU A 1 83 ? -12.760 7.228 4.766 1.00 63.16 83 LEU A N 1
ATOM 662 C CA . LEU A 1 83 ? -13.179 8.346 5.603 1.00 63.16 83 LEU A CA 1
ATOM 663 C C . LEU A 1 83 ? -13.132 9.584 4.724 1.00 63.16 83 LEU A C 1
ATOM 665 O O . LEU A 1 83 ? -12.062 10.047 4.363 1.00 63.16 83 LEU A O 1
ATOM 669 N N . LEU A 1 84 ? -14.289 10.110 4.350 1.00 56.69 84 LEU A N 1
ATOM 670 C CA . LEU A 1 84 ? -14.357 11.427 3.741 1.00 56.69 84 LEU A CA 1
ATOM 671 C C . LEU A 1 84 ? -14.375 12.443 4.889 1.00 56.69 84 LEU A C 1
ATOM 673 O O . LEU A 1 84 ? -15.448 12.655 5.463 1.00 56.69 84 LEU A O 1
ATOM 677 N N . PRO A 1 85 ? -13.250 13.081 5.278 1.00 53.38 85 PRO A N 1
ATOM 678 C CA . PRO A 1 85 ? -13.366 14.284 6.080 1.00 53.38 85 PRO A CA 1
ATOM 679 C C . PRO A 1 85 ? -14.212 15.262 5.265 1.00 53.38 85 PRO A C 1
ATOM 681 O O . PRO A 1 85 ? -13.958 15.474 4.073 1.00 53.38 85 PRO A O 1
ATOM 684 N N . GLN A 1 86 ? -15.284 15.771 5.876 1.00 51.56 86 GLN A N 1
ATOM 685 C CA . GLN A 1 86 ? -16.242 16.650 5.209 1.00 51.56 86 GLN A CA 1
ATOM 686 C C . GLN A 1 86 ? -15.475 17.793 4.511 1.00 51.56 86 GLN A C 1
ATOM 688 O O . GLN A 1 86 ? -14.864 18.621 5.177 1.00 51.56 86 GLN A O 1
ATOM 693 N N . GLY A 1 87 ? -15.448 17.787 3.168 1.00 56.34 87 GLY A N 1
ATOM 694 C CA . GLY A 1 87 ? -14.747 18.775 2.329 1.00 56.34 87 GLY A CA 1
ATOM 695 C C . GLY A 1 87 ? -13.680 18.219 1.368 1.00 56.34 87 GLY A C 1
ATOM 696 O O . GLY A 1 87 ? -13.586 18.687 0.233 1.00 56.34 87 GLY A O 1
ATOM 697 N N . GLU A 1 88 ? -12.922 17.186 1.744 1.00 60.66 88 GLU A N 1
ATOM 698 C CA . GLU A 1 88 ? -11.780 16.691 0.942 1.00 60.66 88 GLU A CA 1
ATOM 699 C C . GLU A 1 88 ? -12.198 15.835 -0.267 1.00 60.66 88 GLU A C 1
ATOM 701 O O . GLU A 1 88 ? -11.556 15.883 -1.315 1.00 60.66 88 GLU A O 1
ATOM 706 N N . PHE A 1 89 ? -13.330 15.127 -0.198 1.00 62.75 89 PHE A N 1
ATOM 707 C CA . PHE A 1 89 ? -13.846 14.383 -1.358 1.00 62.75 89 PHE A CA 1
ATOM 708 C C . PHE A 1 89 ? -14.297 15.302 -2.497 1.00 62.75 89 PHE A C 1
ATOM 710 O O . PHE A 1 89 ? -14.097 15.011 -3.674 1.00 62.75 89 PHE A O 1
ATOM 717 N N . ALA A 1 90 ? -14.880 16.454 -2.154 1.00 61.38 90 ALA A N 1
ATOM 718 C CA . ALA A 1 90 ? -15.236 17.460 -3.146 1.00 61.38 90 ALA A CA 1
ATOM 719 C C . ALA A 1 90 ? -13.980 18.014 -3.835 1.00 61.38 90 ALA A C 1
ATOM 721 O O . ALA A 1 90 ? -14.011 18.289 -5.033 1.00 61.38 90 ALA A O 1
ATOM 722 N N . ARG A 1 91 ? -12.860 18.121 -3.104 1.00 63.50 91 ARG A N 1
ATOM 723 C CA . ARG A 1 91 ? -11.552 18.472 -3.669 1.00 63.50 91 ARG A CA 1
ATOM 724 C C . ARG A 1 91 ? -11.018 17.369 -4.586 1.00 63.50 91 ARG A C 1
ATOM 726 O O . ARG A 1 91 ? -10.521 17.695 -5.655 1.00 63.50 91 ARG A O 1
ATOM 733 N N . PHE A 1 92 ? -11.203 16.093 -4.236 1.00 62.94 92 PHE A N 1
ATOM 734 C CA . PHE A 1 92 ? -10.886 14.954 -5.109 1.00 62.94 92 PHE A CA 1
ATOM 735 C C . PHE A 1 92 ? -11.689 14.960 -6.422 1.00 62.94 92 PHE A C 1
ATOM 737 O O . PHE A 1 92 ? -11.100 14.833 -7.494 1.00 62.94 92 PHE A O 1
ATOM 744 N N . LEU A 1 93 ? -13.011 15.171 -6.372 1.00 65.25 93 LEU A N 1
ATOM 745 C CA . LEU A 1 93 ? -13.852 15.261 -7.579 1.00 65.25 93 LEU A CA 1
ATOM 746 C C . LEU A 1 93 ? -13.477 16.450 -8.477 1.00 65.25 93 LEU A C 1
ATOM 748 O O . LEU A 1 93 ? -13.653 16.387 -9.692 1.00 65.25 93 LEU A O 1
ATOM 752 N N . ARG A 1 94 ? -12.957 17.528 -7.880 1.00 70.19 94 ARG A N 1
ATOM 753 C CA . ARG A 1 94 ? -12.508 18.741 -8.579 1.00 70.19 94 ARG A CA 1
ATOM 754 C C . ARG A 1 94 ? -11.034 18.704 -8.990 1.00 70.19 94 ARG A C 1
ATOM 756 O O . ARG A 1 94 ? -10.595 19.618 -9.679 1.00 70.19 94 ARG A O 1
ATOM 763 N N . ALA A 1 95 ? -10.276 17.693 -8.568 1.00 71.75 95 ALA A N 1
ATOM 764 C CA . ALA A 1 95 ? -8.861 17.579 -8.888 1.00 71.75 95 ALA A CA 1
ATOM 765 C C . ALA A 1 95 ? -8.659 17.292 -10.383 1.00 71.75 95 ALA A C 1
ATOM 767 O O . ALA A 1 95 ? -9.457 16.580 -11.010 1.00 71.75 95 ALA A O 1
ATOM 768 N N . ASP A 1 96 ? -7.573 17.820 -10.945 1.00 76.50 96 ASP A N 1
ATOM 769 C CA . ASP A 1 96 ? -7.153 17.513 -12.309 1.00 76.50 96 ASP A CA 1
ATOM 770 C C . ASP A 1 96 ? -6.811 16.018 -12.482 1.00 76.50 96 ASP A C 1
ATOM 772 O O . ASP A 1 96 ? -6.702 15.245 -11.522 1.00 76.50 96 ASP A O 1
ATOM 776 N N . ALA A 1 97 ? -6.717 15.579 -13.739 1.00 77.00 97 ALA A N 1
ATOM 777 C CA . ALA A 1 97 ? -6.504 14.171 -14.069 1.00 77.00 97 ALA A CA 1
ATOM 778 C C . ALA A 1 97 ? -5.181 13.624 -13.501 1.00 77.00 97 ALA A C 1
ATOM 780 O O . ALA A 1 97 ? -5.121 12.457 -13.113 1.00 77.00 97 ALA A O 1
ATOM 781 N N . GLU A 1 98 ? -4.147 14.462 -13.393 1.00 77.62 98 GLU A N 1
ATOM 782 C CA . GLU A 1 98 ? -2.835 14.074 -12.876 1.00 77.62 98 GLU A CA 1
ATOM 783 C C . GLU A 1 98 ? -2.877 13.813 -11.363 1.00 77.62 98 GLU A C 1
ATOM 785 O O . GLU A 1 98 ? -2.405 12.773 -10.890 1.00 77.62 98 GLU A O 1
ATOM 790 N N . ALA A 1 99 ? -3.494 14.712 -10.592 1.00 69.25 99 ALA A N 1
ATOM 791 C CA . ALA A 1 99 ? -3.665 14.545 -9.154 1.00 69.25 99 ALA A CA 1
ATOM 792 C C . ALA A 1 99 ? -4.549 13.333 -8.829 1.00 69.25 99 ALA A C 1
ATOM 794 O O . ALA A 1 99 ? -4.233 12.563 -7.914 1.00 69.25 99 ALA A O 1
ATOM 795 N N . ARG A 1 100 ? -5.610 13.109 -9.619 1.00 72.94 100 ARG A N 1
ATOM 796 C CA . ARG A 1 100 ? -6.444 11.901 -9.521 1.00 72.94 100 ARG A CA 1
ATOM 797 C C . ARG A 1 100 ? -5.638 10.639 -9.821 1.00 72.94 100 ARG A C 1
ATOM 799 O O . ARG A 1 100 ? -5.705 9.689 -9.046 1.00 72.94 100 ARG A O 1
ATOM 806 N N . GLY A 1 101 ? -4.832 10.649 -10.883 1.00 72.38 101 GLY A N 1
ATOM 807 C CA . GLY A 1 101 ? -3.966 9.533 -11.269 1.00 72.38 101 GLY A CA 1
ATOM 808 C C . GLY A 1 101 ? -2.942 9.171 -10.190 1.00 72.38 101 GLY A C 1
ATOM 809 O O . GLY A 1 101 ? -2.813 8.003 -9.834 1.00 72.38 101 GLY A O 1
ATOM 810 N N . LYS A 1 102 ? -2.276 10.160 -9.579 1.00 68.62 102 LYS A N 1
ATOM 811 C CA . LYS A 1 102 ? -1.329 9.933 -8.466 1.00 68.62 102 LYS A CA 1
ATOM 812 C C . LYS A 1 102 ? -1.997 9.370 -7.208 1.00 68.62 102 LYS A C 1
ATOM 814 O O . LYS A 1 102 ? -1.368 8.628 -6.453 1.00 68.62 102 LYS A O 1
ATOM 819 N N . LEU A 1 103 ? -3.250 9.738 -6.942 1.00 66.88 103 LEU A N 1
ATOM 820 C CA . LEU A 1 103 ? -4.037 9.175 -5.840 1.00 66.88 103 LEU A CA 1
ATOM 821 C C . LEU A 1 103 ? -4.467 7.736 -6.139 1.00 66.88 103 LEU A C 1
ATOM 823 O O . LEU A 1 103 ? -4.210 6.854 -5.325 1.00 66.88 103 LEU A O 1
ATOM 827 N N . LEU A 1 104 ? -5.029 7.485 -7.325 1.00 69.56 104 LEU A N 1
ATOM 828 C CA . LEU A 1 104 ? -5.435 6.146 -7.767 1.00 69.56 104 LEU A CA 1
ATOM 829 C C . LEU A 1 104 ? -4.243 5.180 -7.866 1.00 69.56 104 LEU A C 1
ATOM 831 O O . LEU A 1 104 ? -4.354 4.015 -7.492 1.00 69.56 104 LEU A O 1
ATOM 835 N N . GLY A 1 105 ? -3.073 5.664 -8.280 1.00 66.38 105 GLY A N 1
ATOM 836 C CA . GLY A 1 105 ? -1.873 4.836 -8.342 1.00 66.38 105 GLY A CA 1
ATOM 837 C C . GLY A 1 105 ? -1.309 4.450 -6.970 1.00 66.38 105 GLY A C 1
ATOM 838 O O . GLY A 1 105 ? -0.728 3.378 -6.818 1.00 66.38 105 GLY A O 1
ATOM 839 N N . ARG A 1 106 ? -1.513 5.286 -5.941 1.00 63.50 106 ARG A N 1
ATOM 840 C CA . ARG A 1 106 ? -1.222 4.927 -4.538 1.00 63.50 106 ARG A CA 1
ATOM 841 C C . ARG A 1 106 ? -2.279 4.001 -3.935 1.00 63.50 106 ARG A C 1
ATOM 843 O O . ARG A 1 106 ? -1.971 3.278 -2.997 1.00 63.50 106 ARG A O 1
ATOM 850 N N . LEU A 1 107 ? -3.501 4.055 -4.455 1.00 60.31 107 LEU A N 1
ATOM 851 C CA . LEU A 1 107 ? -4.660 3.283 -4.010 1.00 60.31 107 LEU A CA 1
ATOM 852 C C . LEU A 1 107 ? -4.606 1.815 -4.426 1.00 60.31 107 LEU A C 1
ATOM 854 O O . LEU A 1 107 ? -4.881 0.940 -3.616 1.00 60.31 107 LEU A O 1
ATOM 858 N N . PHE A 1 108 ? -4.246 1.555 -5.680 1.00 65.81 108 PHE A N 1
ATOM 859 C CA . PHE A 1 108 ? -4.161 0.197 -6.226 1.00 65.81 108 PHE A CA 1
ATOM 860 C C . PHE A 1 108 ? -2.747 -0.386 -6.157 1.00 65.81 108 PHE A C 1
ATOM 862 O O . PHE A 1 108 ? -2.471 -1.395 -6.802 1.00 65.81 108 PHE A O 1
ATOM 869 N N . ASP A 1 109 ? -1.847 0.277 -5.421 1.00 64.19 109 ASP A N 1
ATOM 870 C CA . ASP A 1 109 ? -0.425 -0.061 -5.361 1.00 64.19 109 ASP A CA 1
ATOM 871 C C . ASP A 1 109 ? 0.176 -0.284 -6.766 1.00 64.19 109 ASP A C 1
ATOM 873 O O . ASP A 1 109 ? 0.941 -1.217 -7.038 1.00 64.19 109 ASP A O 1
ATOM 877 N N . THR A 1 110 ? -0.194 0.589 -7.711 1.00 71.56 110 THR A N 1
ATOM 878 C CA . THR A 1 110 ? 0.311 0.504 -9.085 1.00 71.56 110 THR A CA 1
ATOM 879 C C . THR A 1 110 ? 1.702 1.114 -9.224 1.00 71.56 110 THR A C 1
ATOM 881 O O . THR A 1 110 ? 2.232 1.174 -10.333 1.00 71.56 110 THR A O 1
ATOM 884 N N . GLN A 1 111 ? 2.315 1.545 -8.115 1.00 70.12 111 GLN A N 1
ATOM 885 C CA . GLN A 1 111 ? 3.700 2.018 -8.079 1.00 70.12 111 GLN A CA 1
ATOM 886 C C . GLN A 1 111 ? 4.647 0.978 -8.678 1.00 70.12 111 GLN A C 1
ATOM 888 O O . GLN A 1 111 ? 5.485 1.329 -9.502 1.00 70.12 111 GLN A O 1
ATOM 893 N N . ARG A 1 11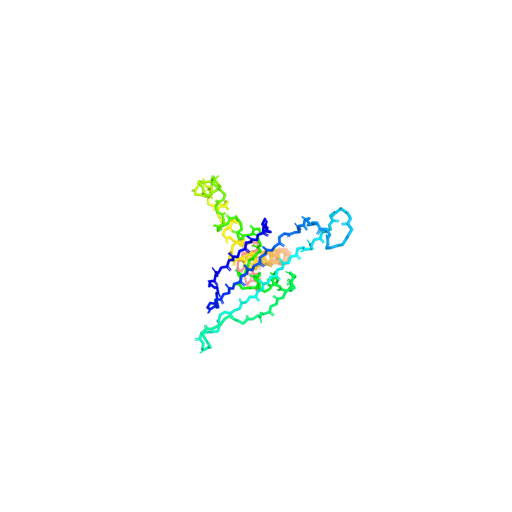2 ? 4.406 -0.312 -8.407 1.00 76.25 112 ARG A N 1
ATOM 894 C CA . ARG A 1 112 ? 5.165 -1.413 -9.015 1.00 76.25 112 ARG A CA 1
ATOM 895 C C . ARG A 1 112 ? 5.159 -1.382 -10.550 1.00 76.25 112 ARG A C 1
ATOM 897 O O . ARG A 1 112 ? 6.156 -1.727 -11.174 1.00 76.25 112 ARG A O 1
ATOM 904 N N . PHE A 1 113 ? 4.051 -0.973 -11.173 1.00 80.88 113 PHE A N 1
ATOM 905 C CA . PHE A 1 113 ? 3.942 -0.903 -12.632 1.00 80.88 113 PHE A CA 1
ATOM 906 C C . PHE A 1 113 ? 4.639 0.342 -13.174 1.00 80.88 113 PHE A C 1
ATOM 908 O O . PHE A 1 113 ? 5.351 0.244 -14.169 1.00 80.88 113 PHE A O 1
ATOM 915 N N . ALA A 1 114 ? 4.514 1.475 -12.478 1.00 79.94 114 ALA A N 1
ATOM 916 C CA . ALA A 1 114 ? 5.255 2.690 -12.808 1.00 79.94 114 ALA A CA 1
ATOM 917 C C . ALA A 1 114 ? 6.779 2.474 -12.705 1.00 79.94 114 ALA A C 1
ATOM 919 O O . ALA A 1 114 ? 7.539 2.962 -13.541 1.00 79.94 114 ALA A O 1
ATOM 920 N N . ASP A 1 115 ? 7.236 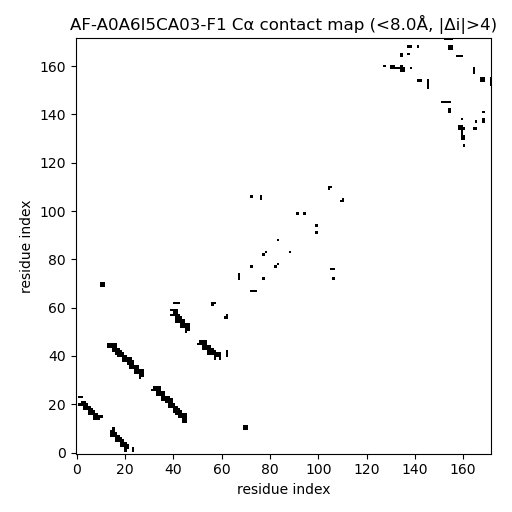1.694 -11.722 1.00 84.44 115 ASP A N 1
ATOM 921 C CA . ASP A 1 115 ? 8.641 1.301 -11.579 1.00 84.44 115 ASP A CA 1
ATOM 922 C C . ASP A 1 115 ? 9.117 0.431 -12.745 1.00 84.44 115 ASP A C 1
ATOM 924 O O . ASP A 1 115 ? 10.207 0.652 -13.281 1.00 84.44 115 ASP A O 1
ATOM 928 N N . VAL A 1 116 ? 8.296 -0.533 -13.173 1.00 91.31 116 VAL A N 1
ATOM 929 C CA . VAL A 1 116 ? 8.587 -1.368 -14.346 1.00 91.31 116 VAL A CA 1
ATOM 930 C C . VAL A 1 116 ? 8.653 -0.521 -15.615 1.00 91.31 116 VAL A C 1
ATOM 932 O O . VAL A 1 116 ? 9.608 -0.662 -16.378 1.00 91.31 116 VAL A O 1
ATOM 935 N N . GLU A 1 117 ? 7.691 0.374 -15.829 1.00 92.12 117 GLU A N 1
ATOM 936 C CA . GLU A 1 117 ? 7.648 1.263 -16.992 1.00 92.12 117 GLU A CA 1
ATOM 937 C C . GLU A 1 117 ? 8.884 2.164 -17.052 1.00 92.12 117 GLU A C 1
ATOM 939 O O . GLU A 1 117 ? 9.565 2.218 -18.077 1.00 92.12 117 GLU A O 1
ATOM 944 N N . ARG A 1 118 ? 9.247 2.788 -15.927 1.00 93.62 118 ARG A N 1
ATOM 945 C CA . ARG A 1 118 ? 10.472 3.586 -15.806 1.00 93.62 118 ARG A CA 1
ATOM 946 C C . ARG A 1 118 ? 11.718 2.759 -16.117 1.00 93.62 118 ARG A C 1
ATOM 948 O O . ARG A 1 118 ? 12.533 3.179 -16.933 1.00 93.62 118 ARG A O 1
ATOM 955 N N . ARG A 1 119 ? 11.836 1.553 -15.550 1.00 95.50 119 ARG A N 1
ATOM 956 C CA . ARG A 1 119 ? 12.970 0.657 -15.824 1.00 95.50 119 ARG A CA 1
ATOM 957 C C . ARG A 1 119 ? 13.062 0.289 -17.306 1.00 95.50 119 ARG A C 1
ATOM 959 O O . ARG A 1 119 ? 14.163 0.201 -17.844 1.00 95.50 119 ARG A O 1
ATOM 966 N N . LEU A 1 120 ? 11.931 0.045 -17.965 1.00 97.12 120 LEU A N 1
ATOM 967 C CA . LEU A 1 120 ? 11.893 -0.249 -19.399 1.00 97.12 120 LEU A CA 1
ATOM 968 C C . LEU A 1 120 ? 12.271 0.976 -20.236 1.00 97.12 120 LEU A C 1
ATOM 970 O O . LEU A 1 120 ? 13.049 0.837 -21.177 1.00 97.12 120 LEU A O 1
ATOM 974 N N . ALA A 1 121 ? 11.789 2.165 -19.874 1.00 96.88 121 ALA A N 1
ATOM 975 C CA . ALA A 1 121 ? 12.141 3.411 -20.547 1.00 96.88 121 ALA A CA 1
ATOM 976 C C . ALA A 1 121 ? 13.643 3.720 -20.437 1.00 96.88 121 ALA A C 1
ATOM 978 O O . ALA A 1 121 ? 14.269 4.081 -21.432 1.00 96.88 121 ALA A O 1
ATOM 979 N N . ASP A 1 122 ? 14.236 3.526 -19.259 1.00 97.12 122 ASP A N 1
ATOM 980 C CA . ASP A 1 122 ? 15.668 3.750 -19.046 1.00 97.12 122 ASP A CA 1
ATOM 981 C C . ASP A 1 122 ? 16.518 2.732 -19.813 1.00 97.12 122 ASP A C 1
ATOM 983 O O . ASP A 1 122 ? 17.495 3.108 -20.461 1.00 97.12 122 ASP A O 1
ATOM 987 N N . ARG A 1 123 ? 16.106 1.455 -19.836 1.00 96.75 123 ARG A N 1
ATOM 988 C CA . ARG A 1 123 ? 16.754 0.435 -20.675 1.00 96.75 123 ARG A CA 1
ATOM 989 C C . ARG A 1 123 ? 16.674 0.781 -22.157 1.00 96.75 123 ARG A C 1
ATOM 991 O O . ARG A 1 123 ? 17.684 0.672 -22.840 1.00 96.75 123 ARG A O 1
ATOM 998 N N . ARG A 1 124 ? 15.508 1.226 -22.640 1.00 96.50 124 ARG A N 1
ATOM 999 C CA . ARG A 1 124 ? 15.327 1.644 -24.036 1.00 96.50 124 ARG A CA 1
ATOM 1000 C C . ARG A 1 124 ? 16.304 2.760 -24.398 1.00 96.50 124 ARG A C 1
ATOM 1002 O O . ARG A 1 124 ? 17.050 2.617 -25.357 1.00 96.50 124 ARG A O 1
ATOM 1009 N N . ARG A 1 125 ? 16.361 3.821 -23.584 1.00 96.25 125 ARG A N 1
ATOM 1010 C CA . ARG A 1 125 ? 17.279 4.954 -23.795 1.00 96.25 125 ARG A CA 1
ATOM 1011 C C . ARG A 1 125 ? 18.745 4.527 -23.806 1.00 96.25 125 ARG A C 1
ATOM 1013 O O . ARG A 1 125 ? 19.510 5.018 -24.630 1.00 96.25 125 ARG A O 1
ATOM 1020 N N . ALA A 1 126 ? 19.138 3.633 -22.899 1.00 96.81 126 ALA A N 1
ATOM 1021 C CA . ALA A 1 126 ? 20.508 3.132 -22.836 1.00 96.81 126 ALA A CA 1
ATOM 1022 C C . ALA A 1 126 ? 20.875 2.330 -24.095 1.00 96.81 126 ALA A C 1
ATOM 1024 O O . ALA A 1 126 ? 21.929 2.563 -24.679 1.00 96.81 126 ALA A O 1
ATOM 1025 N N . THR A 1 127 ? 19.992 1.440 -24.554 1.00 95.12 127 THR A N 1
ATOM 1026 C CA . THR A 1 127 ? 20.209 0.668 -25.786 1.00 95.12 127 THR A CA 1
ATOM 1027 C C . THR A 1 127 ? 20.225 1.565 -27.026 1.00 95.12 127 THR A C 1
ATOM 1029 O O . THR A 1 127 ? 21.119 1.431 -27.852 1.00 95.12 127 THR A O 1
ATOM 1032 N N . GLU A 1 128 ? 19.313 2.535 -27.134 1.00 94.94 128 GLU A N 1
ATOM 1033 C CA . GLU A 1 128 ? 19.311 3.533 -28.219 1.00 94.94 128 GLU A CA 1
ATOM 1034 C C . GLU A 1 128 ? 20.597 4.378 -28.240 1.00 94.94 128 GLU A C 1
ATOM 1036 O O . GLU A 1 128 ? 21.050 4.806 -29.300 1.00 94.94 128 GLU A O 1
ATOM 1041 N N . ALA A 1 129 ? 21.190 4.665 -27.077 1.00 95.44 129 ALA A N 1
ATOM 1042 C CA . ALA A 1 129 ? 22.475 5.356 -27.005 1.00 95.44 129 ALA A CA 1
ATOM 1043 C C . ALA A 1 129 ? 23.628 4.465 -27.492 1.00 95.44 129 ALA A C 1
ATOM 1045 O O . ALA A 1 129 ? 24.442 4.928 -28.282 1.00 95.44 129 ALA A O 1
ATOM 1046 N N . GLN A 1 130 ? 23.653 3.192 -27.085 1.00 95.38 130 GLN A N 1
ATOM 1047 C CA . GLN A 1 130 ? 24.670 2.226 -27.517 1.00 95.38 130 GLN A CA 1
ATOM 1048 C C . GLN A 1 130 ? 24.637 1.971 -29.027 1.00 95.38 130 GLN A C 1
ATOM 1050 O O . GLN A 1 130 ? 25.690 1.937 -29.655 1.00 95.38 130 GLN A O 1
ATOM 1055 N N . VAL A 1 131 ? 23.442 1.829 -29.613 1.00 94.75 131 VAL A N 1
ATOM 1056 C CA . VAL A 1 131 ? 23.284 1.664 -31.069 1.00 94.75 131 VAL A CA 1
ATOM 1057 C C . VAL A 1 131 ? 23.838 2.883 -31.799 1.00 94.75 131 VAL A C 1
ATOM 1059 O O . VAL A 1 131 ? 24.704 2.739 -32.650 1.00 94.75 131 VAL A O 1
ATOM 1062 N N . ARG A 1 132 ? 23.436 4.096 -31.399 1.00 94.06 132 ARG A N 1
ATOM 1063 C CA . ARG A 1 132 ? 23.931 5.326 -32.035 1.00 94.06 132 ARG A CA 1
ATOM 1064 C C . ARG A 1 132 ? 25.442 5.508 -31.903 1.00 94.06 132 ARG A C 1
ATOM 1066 O O . ARG A 1 132 ? 26.067 6.017 -32.824 1.00 94.06 132 ARG A O 1
ATOM 1073 N N . GLU A 1 133 ? 26.031 5.129 -30.772 1.00 95.44 133 GLU A N 1
ATOM 1074 C CA . GLU A 1 133 ? 27.485 5.171 -30.591 1.00 95.44 133 GLU A CA 1
ATOM 1075 C C . GLU A 1 133 ? 28.195 4.179 -31.526 1.00 95.44 133 GLU A C 1
ATOM 1077 O O . GLU A 1 133 ? 29.158 4.551 -32.198 1.00 95.44 133 GLU A O 1
ATOM 1082 N N . GLY A 1 134 ? 27.683 2.947 -31.620 1.00 94.25 134 GLY A N 1
ATOM 1083 C CA . GLY A 1 134 ? 28.196 1.926 -32.534 1.00 94.25 134 GLY A CA 1
ATOM 1084 C C . GLY A 1 134 ? 28.081 2.336 -34.002 1.00 94.25 134 GLY A C 1
ATOM 1085 O O . GLY A 1 134 ? 29.062 2.251 -34.737 1.00 94.25 134 GLY A O 1
ATOM 1086 N N . ASP A 1 135 ? 26.926 2.855 -34.412 1.00 94.12 135 ASP A N 1
ATOM 1087 C CA . ASP A 1 135 ? 26.688 3.324 -35.777 1.00 94.12 135 ASP A CA 1
ATOM 1088 C C . ASP A 1 135 ? 27.592 4.506 -36.142 1.00 94.12 135 ASP A C 1
ATOM 1090 O O . ASP A 1 135 ? 28.119 4.576 -37.252 1.00 94.12 135 ASP A O 1
ATOM 1094 N N . ALA A 1 136 ? 27.820 5.431 -35.203 1.00 92.75 136 ALA A N 1
ATOM 1095 C CA . ALA A 1 136 ? 28.736 6.548 -35.413 1.00 92.75 136 ALA A CA 1
ATOM 1096 C C . ALA A 1 136 ? 30.181 6.068 -35.617 1.00 92.75 136 ALA A C 1
ATOM 1098 O O . ALA A 1 136 ? 30.880 6.591 -36.488 1.00 92.75 136 ALA A O 1
ATOM 1099 N N . ALA A 1 137 ? 30.622 5.067 -34.850 1.00 93.69 137 ALA A N 1
ATOM 1100 C CA . ALA A 1 137 ? 31.932 4.450 -35.038 1.00 93.69 137 ALA A CA 1
ATOM 1101 C C . ALA A 1 137 ? 32.025 3.728 -36.392 1.00 93.69 137 ALA A C 1
ATOM 1103 O O . ALA A 1 137 ? 32.987 3.930 -37.131 1.00 93.69 137 ALA A O 1
ATOM 1104 N N . LEU A 1 138 ? 30.995 2.959 -36.757 1.00 91.81 138 LEU A N 1
ATOM 1105 C CA . LEU A 1 138 ? 30.933 2.239 -38.027 1.00 91.81 138 LEU A CA 1
ATOM 1106 C C . LEU A 1 138 ? 30.986 3.191 -39.233 1.00 91.81 138 LEU A C 1
ATOM 1108 O O . LEU A 1 138 ? 31.786 2.978 -40.141 1.00 91.81 138 LEU A O 1
ATOM 1112 N N . LEU A 1 139 ? 30.205 4.277 -39.221 1.00 91.06 139 LEU A N 1
ATOM 1113 C CA . LEU A 1 139 ? 30.249 5.303 -40.270 1.00 91.06 139 LEU A CA 1
ATOM 1114 C C . LEU A 1 139 ? 31.608 6.004 -40.339 1.00 91.06 139 LEU A C 1
ATOM 1116 O O . LEU A 1 139 ? 32.107 6.285 -41.429 1.00 91.06 139 LEU A O 1
ATOM 1120 N N . ALA A 1 140 ? 32.227 6.296 -39.191 1.00 90.75 140 ALA A N 1
ATOM 1121 C CA . ALA A 1 140 ? 33.555 6.898 -39.165 1.00 90.75 140 ALA A CA 1
ATOM 1122 C C . ALA A 1 140 ? 34.606 5.975 -39.797 1.00 90.75 140 ALA A C 1
ATOM 1124 O O . ALA A 1 140 ? 35.522 6.458 -40.466 1.00 90.75 140 ALA A O 1
ATOM 1125 N N . ASP A 1 141 ? 34.498 4.666 -39.589 1.00 90.81 141 ASP A N 1
ATOM 1126 C CA . ASP A 1 141 ? 35.386 3.663 -40.177 1.00 90.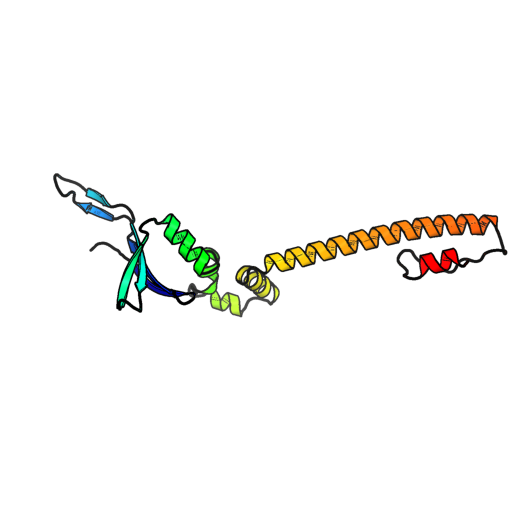81 141 ASP A CA 1
ATOM 1127 C C . ASP A 1 141 ? 35.140 3.517 -41.681 1.00 90.81 141 ASP A C 1
ATOM 1129 O O . ASP A 1 141 ? 36.090 3.572 -42.466 1.00 90.81 141 ASP A O 1
ATOM 1133 N N . ALA A 1 142 ? 33.872 3.445 -42.085 1.00 88.88 142 ALA A N 1
ATOM 1134 C CA . ALA A 1 142 ? 33.460 3.367 -43.479 1.00 88.88 142 ALA A CA 1
ATOM 1135 C C . ALA A 1 142 ? 33.941 4.588 -44.283 1.00 88.88 142 ALA A C 1
ATOM 1137 O O . ALA A 1 142 ? 34.564 4.428 -45.332 1.00 88.88 142 ALA A O 1
ATOM 1138 N N . HIS A 1 143 ? 33.765 5.812 -43.767 1.00 89.06 143 HIS A N 1
ATOM 1139 C CA . HIS A 1 143 ? 34.266 7.022 -44.430 1.00 89.06 143 HIS A CA 1
ATOM 1140 C C . HIS A 1 143 ? 35.789 6.998 -44.629 1.00 89.06 143 HIS A C 1
ATOM 1142 O O . HIS A 1 143 ? 36.278 7.446 -45.667 1.00 89.06 143 HIS A O 1
ATOM 1148 N N . ARG A 1 144 ? 36.559 6.455 -43.672 1.00 90.06 144 ARG A N 1
ATOM 1149 C CA . ARG A 1 144 ? 38.017 6.306 -43.835 1.00 90.06 144 ARG A CA 1
ATOM 1150 C C . ARG A 1 144 ? 38.363 5.313 -44.942 1.00 90.06 144 ARG A C 1
ATOM 1152 O O . ARG A 1 144 ? 39.290 5.566 -45.707 1.00 90.06 144 ARG A O 1
ATOM 1159 N N . MET A 1 145 ? 37.623 4.210 -45.045 1.00 89.12 145 MET A N 1
ATOM 1160 C CA . MET A 1 145 ? 37.788 3.243 -46.134 1.00 89.12 145 MET A CA 1
ATOM 1161 C C . MET A 1 145 ? 37.430 3.864 -47.489 1.00 89.12 145 MET A C 1
ATOM 1163 O O . MET A 1 145 ? 38.182 3.695 -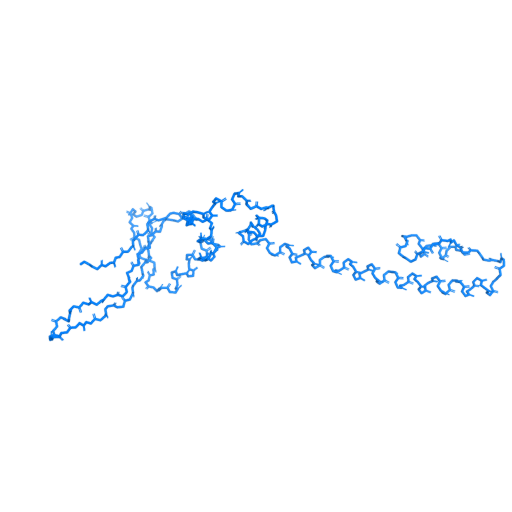48.445 1.00 89.12 145 MET A O 1
ATOM 1167 N N . GLN A 1 146 ? 36.350 4.649 -47.561 1.00 88.94 146 GLN A N 1
ATOM 1168 C CA . GLN A 1 146 ? 35.921 5.317 -48.795 1.00 88.94 146 GLN A CA 1
ATOM 1169 C C . GLN A 1 146 ? 36.985 6.290 -49.301 1.00 88.94 146 GLN A C 1
ATOM 1171 O O . GLN A 1 146 ? 37.333 6.280 -50.478 1.00 88.94 146 GLN A O 1
ATOM 1176 N N . GLN A 1 147 ? 37.575 7.079 -48.400 1.00 88.19 147 GLN A N 1
ATOM 1177 C CA . GLN A 1 147 ? 38.669 7.989 -48.747 1.00 88.19 147 GLN A CA 1
ATOM 1178 C C . GLN A 1 147 ? 39.895 7.266 -49.322 1.00 88.19 147 GLN A C 1
ATOM 1180 O O . GLN A 1 147 ? 40.583 7.827 -50.172 1.00 88.19 147 GLN A O 1
ATOM 1185 N N . ALA A 1 148 ? 40.176 6.039 -48.874 1.00 90.12 148 ALA A N 1
ATOM 1186 C CA . ALA A 1 148 ? 41.278 5.235 -49.396 1.00 90.12 148 ALA A CA 1
ATOM 1187 C C . ALA A 1 148 ? 40.935 4.539 -50.728 1.00 90.12 148 ALA A C 1
ATOM 1189 O O . ALA A 1 148 ? 41.813 4.390 -51.575 1.00 90.12 148 ALA A O 1
ATOM 1190 N N . ALA A 1 149 ? 39.680 4.113 -50.905 1.00 88.62 149 ALA A N 1
ATOM 1191 C CA . ALA A 1 149 ? 39.201 3.399 -52.089 1.00 88.62 149 ALA A CA 1
ATOM 1192 C C . ALA A 1 149 ? 38.842 4.322 -53.272 1.00 88.62 149 ALA A C 1
ATOM 1194 O O . ALA A 1 149 ? 38.857 3.874 -54.419 1.00 88.62 149 ALA A O 1
ATOM 1195 N N . GLY A 1 150 ? 38.544 5.601 -53.017 1.00 85.06 150 GLY A N 1
ATOM 1196 C CA . GLY A 1 150 ? 38.103 6.549 -54.044 1.00 85.06 150 GLY A CA 1
ATOM 1197 C C . GLY A 1 150 ? 36.777 6.119 -54.678 1.00 85.06 150 GLY A C 1
ATOM 1198 O O . GLY A 1 150 ? 35.886 5.641 -53.983 1.00 85.06 150 GLY A O 1
ATOM 1199 N N . ASP A 1 151 ? 36.668 6.232 -56.004 1.00 80.00 151 ASP A N 1
ATOM 1200 C CA . ASP A 1 151 ? 35.442 5.926 -56.766 1.00 80.00 151 ASP A CA 1
ATOM 1201 C C . ASP A 1 151 ? 35.052 4.432 -56.763 1.00 80.00 151 ASP A C 1
ATOM 1203 O O . ASP A 1 151 ? 34.017 4.054 -57.306 1.00 80.00 151 ASP A O 1
ATOM 1207 N N . ALA A 1 152 ? 35.881 3.558 -56.180 1.00 79.50 152 ALA A N 1
ATOM 1208 C CA . ALA A 1 152 ? 35.590 2.131 -56.073 1.00 79.50 152 ALA A CA 1
ATOM 1209 C C . ALA A 1 152 ? 34.568 1.793 -54.969 1.00 79.50 152 ALA A C 1
ATOM 1211 O O . ALA A 1 152 ? 34.120 0.650 -54.919 1.00 79.50 152 ALA A O 1
ATOM 1212 N N . MET A 1 153 ? 34.219 2.748 -54.095 1.00 77.69 153 MET A N 1
ATOM 1213 C CA . MET A 1 153 ? 33.241 2.562 -53.019 1.00 77.69 153 MET A CA 1
ATOM 1214 C C . MET A 1 153 ? 32.405 3.834 -52.809 1.00 77.69 153 MET A C 1
ATOM 1216 O O . MET A 1 153 ? 32.950 4.928 -52.657 1.00 77.69 153 MET A O 1
ATOM 1220 N N . GLU A 1 154 ? 31.080 3.697 -52.741 1.00 79.38 154 GLU A N 1
ATOM 1221 C CA . GLU A 1 154 ? 30.155 4.788 -52.410 1.00 79.38 154 GLU A CA 1
ATOM 1222 C C . GLU A 1 154 ? 29.297 4.410 -51.205 1.00 79.38 154 GLU A C 1
ATOM 1224 O O . GLU A 1 154 ? 28.615 3.388 -51.210 1.00 79.38 154 GLU A O 1
ATOM 1229 N N . LEU A 1 155 ? 29.313 5.253 -50.169 1.00 77.56 155 LEU A N 1
ATOM 1230 C CA . LEU A 1 155 ? 28.505 5.040 -48.972 1.00 77.56 155 LEU A CA 1
ATOM 1231 C C . LEU A 1 155 ? 27.153 5.766 -49.065 1.00 77.56 155 LEU A C 1
ATOM 1233 O O . LEU A 1 155 ? 27.107 6.930 -49.474 1.00 77.56 155 LEU A O 1
ATOM 1237 N N . PRO A 1 156 ? 26.050 5.124 -48.642 1.00 76.88 156 PRO A N 1
ATOM 1238 C CA . PRO A 1 156 ? 24.742 5.764 -48.574 1.00 76.88 156 PRO A CA 1
ATOM 1239 C C . PRO A 1 156 ? 24.668 6.809 -47.451 1.00 76.88 156 PRO A C 1
ATOM 1241 O O . PRO A 1 156 ? 25.313 6.693 -46.409 1.00 76.88 156 PRO A O 1
ATOM 1244 N N . ALA A 1 157 ? 23.836 7.836 -47.650 1.00 78.75 157 ALA A N 1
ATOM 1245 C CA . ALA A 1 157 ? 23.636 8.918 -46.687 1.00 78.75 157 ALA A CA 1
ATOM 1246 C C . ALA A 1 157 ? 22.703 8.485 -45.540 1.00 78.75 157 ALA A C 1
ATOM 1248 O O . ALA A 1 157 ? 21.515 8.804 -45.547 1.00 78.75 157 ALA A O 1
ATOM 1249 N N . LEU A 1 158 ? 23.252 7.752 -44.569 1.00 81.19 158 LEU A N 1
ATOM 1250 C CA . LEU A 1 158 ? 22.553 7.296 -43.362 1.00 81.19 158 LEU A CA 1
ATOM 1251 C C . LEU A 1 158 ? 23.117 7.971 -42.107 1.00 81.19 158 LEU A C 1
ATOM 1253 O O . LEU A 1 158 ? 24.290 8.349 -42.054 1.00 81.19 158 LEU A O 1
ATOM 1257 N N . ALA A 1 159 ? 22.269 8.134 -41.095 1.00 86.62 159 ALA A N 1
ATOM 1258 C CA . ALA A 1 159 ? 22.612 8.722 -39.808 1.00 86.62 159 ALA A CA 1
ATOM 1259 C C . ALA A 1 159 ? 22.637 7.657 -38.695 1.00 86.62 159 ALA A C 1
ATOM 1261 O O . ALA A 1 159 ? 21.886 6.684 -38.746 1.00 86.62 159 ALA A O 1
ATOM 1262 N N . PRO A 1 160 ? 23.457 7.842 -37.642 1.00 87.81 160 PRO A N 1
ATOM 1263 C CA . PRO A 1 160 ? 23.456 6.937 -36.498 1.00 87.81 160 PRO A CA 1
ATOM 1264 C C . PRO A 1 160 ? 22.064 6.752 -35.884 1.00 87.81 160 PRO A C 1
ATOM 1266 O O . PRO A 1 160 ? 21.411 7.733 -35.511 1.00 87.81 160 PRO A O 1
ATOM 1269 N N . GLY A 1 161 ? 21.649 5.498 -35.702 1.00 86.38 161 GLY A N 1
ATOM 1270 C CA . GLY A 1 161 ? 20.314 5.115 -35.248 1.00 86.38 161 GLY A CA 1
ATOM 1271 C C . GLY A 1 161 ? 19.337 4.747 -36.369 1.00 86.38 161 GLY A C 1
ATOM 1272 O O . GLY A 1 161 ? 18.218 4.337 -36.052 1.00 86.38 161 GLY A O 1
ATOM 1273 N N . ASP A 1 162 ? 19.730 4.868 -37.639 1.00 89.94 162 ASP A N 1
ATOM 1274 C CA . ASP A 1 162 ? 18.932 4.373 -38.760 1.00 89.94 162 ASP A CA 1
ATOM 1275 C C . ASP A 1 162 ? 18.945 2.831 -38.786 1.00 89.94 162 ASP A C 1
ATOM 1277 O O . ASP A 1 162 ? 20.012 2.220 -38.686 1.00 89.94 162 ASP A O 1
ATOM 1281 N N . PRO A 1 163 ? 17.780 2.172 -38.939 1.00 84.81 163 PRO A N 1
ATOM 1282 C CA . PRO A 1 163 ? 17.653 0.721 -38.776 1.00 84.81 163 PRO A CA 1
ATOM 1283 C C . PRO A 1 163 ? 18.487 -0.097 -39.773 1.00 84.81 163 PRO A C 1
ATOM 1285 O O . PRO A 1 163 ? 18.907 -1.201 -39.435 1.00 84.81 163 PRO A O 1
ATOM 1288 N N . ASP A 1 164 ? 18.767 0.456 -40.955 1.00 86.94 164 ASP A N 1
ATOM 1289 C CA . ASP A 1 164 ? 19.445 -0.245 -42.052 1.00 86.94 164 ASP A CA 1
ATOM 1290 C C . ASP A 1 164 ? 20.930 0.146 -42.188 1.00 86.94 164 ASP A C 1
ATOM 1292 O O . ASP A 1 164 ? 21.616 -0.309 -43.102 1.00 86.94 164 ASP A O 1
ATOM 1296 N N . LEU A 1 165 ? 21.458 0.984 -41.283 1.00 87.31 165 LEU A N 1
ATOM 1297 C CA . LEU A 1 165 ? 22.813 1.540 -41.386 1.00 87.31 165 LEU A CA 1
ATOM 1298 C C . LEU A 1 165 ? 23.895 0.463 -41.422 1.00 87.31 165 LEU A C 1
ATOM 1300 O O . LEU A 1 165 ? 24.772 0.498 -42.284 1.00 87.31 165 LEU A O 1
ATOM 1304 N N . ALA A 1 166 ? 23.833 -0.503 -40.508 1.00 84.81 166 ALA A N 1
ATOM 1305 C CA . ALA A 1 166 ? 24.840 -1.555 -40.432 1.00 84.81 166 ALA A CA 1
ATOM 1306 C C . ALA A 1 166 ? 24.855 -2.440 -41.688 1.00 84.81 166 ALA A C 1
ATOM 1308 O O . ALA A 1 166 ? 25.926 -2.781 -42.186 1.00 84.81 166 ALA A O 1
ATOM 1309 N N . GLU A 1 167 ? 23.680 -2.789 -42.214 1.00 86.69 167 GLU A N 1
ATOM 1310 C CA . GLU A 1 167 ? 23.559 -3.595 -43.432 1.00 86.69 167 GLU A CA 1
ATOM 1311 C C . GLU A 1 167 ? 24.071 -2.820 -44.647 1.00 86.69 167 GLU A C 1
ATOM 1313 O O . GLU A 1 167 ? 24.889 -3.335 -45.405 1.00 86.69 167 GLU A O 1
ATOM 1318 N N . ALA A 1 168 ? 23.689 -1.549 -44.761 1.00 85.00 168 ALA A N 1
ATOM 1319 C CA . ALA A 1 168 ? 24.113 -0.679 -45.844 1.00 85.00 168 ALA A CA 1
ATOM 1320 C C . ALA A 1 168 ? 25.640 -0.497 -45.901 1.00 85.00 168 ALA A C 1
ATOM 1322 O O . ALA A 1 168 ? 26.212 -0.552 -46.987 1.00 85.00 168 ALA A O 1
ATOM 1323 N N . VAL A 1 169 ? 26.310 -0.340 -44.750 1.00 84.31 169 VAL A N 1
ATOM 1324 C CA . VAL A 1 169 ? 27.782 -0.256 -44.683 1.00 84.31 169 VAL A CA 1
ATOM 1325 C C . VAL A 1 169 ? 28.450 -1.583 -45.053 1.00 84.31 169 VAL A C 1
ATOM 1327 O O . VAL A 1 169 ? 29.512 -1.573 -45.664 1.00 84.31 169 VAL A O 1
ATOM 1330 N N . LEU A 1 170 ? 27.859 -2.727 -44.698 1.00 84.44 170 LEU A N 1
ATOM 1331 C CA . LEU A 1 170 ? 28.424 -4.044 -45.021 1.00 84.44 170 LEU A CA 1
ATOM 1332 C C . LEU A 1 170 ? 28.317 -4.404 -46.507 1.00 84.44 170 LEU A C 1
ATOM 1334 O O . LEU A 1 170 ? 29.098 -5.225 -46.987 1.00 84.44 170 LEU A O 1
ATOM 1338 N N . THR A 1 171 ? 27.328 -3.849 -47.208 1.00 84.00 171 THR A N 1
ATOM 1339 C CA . THR A 1 171 ? 27.065 -4.135 -48.627 1.00 84.00 171 THR A CA 1
ATOM 1340 C C . THR A 1 171 ? 27.645 -3.110 -49.602 1.00 84.00 171 THR A C 1
ATOM 1342 O O . THR A 1 171 ? 27.557 -3.339 -50.809 1.00 84.00 171 THR A O 1
ATOM 1345 N N . ALA A 1 172 ? 28.173 -1.994 -49.092 1.00 73.62 172 ALA A N 1
ATOM 1346 C CA . ALA A 1 172 ? 28.842 -0.948 -49.869 1.00 73.62 172 ALA A CA 1
ATOM 1347 C C . ALA A 1 172 ? 30.272 -1.357 -50.250 1.00 73.62 172 ALA A C 1
ATOM 1349 O O . ALA A 1 172 ? 30.684 -1.011 -51.380 1.00 73.62 172 ALA A O 1
#

pLDDT: mean 85.88, std 11.7, range [51.56, 98.25]

Nearest PDB structures (foldseek):
  3qf7-assembly3_B  TM=5.658E-01  e=2.199E-03  Thermotoga maritima
  4w9m-assembly2_K  TM=5.644E-01  e=9.727E-03  Thermotoga maritima MSB8
  5f3w-assembly1_D  TM=5.583E-01  e=1.310E-02  Methanocaldococcus jannaschii DSM 2661
  4kop-assembly1_D  TM=3.635E-01  e=2.933E+00  Arabidopsis thaliana

Secondary structure (DSSP, 8-state):
----EEEEEEETTEEEEEEEE--EEEE-SSSSSEEEEPPEEEEEEEETTTTEEEEEE--HHHHHHHHHHHHTS-HHHHHHHTS--TTHHHHHHHS-HHHHHHHHHHHTTTHHHHHHHHHHHHHHHHHHHHHHHHHHHHHHHHHHHHHHHGGG-------TT-TTHHHHHHH-